Protein AF-A0A939AWN8-F1 (afdb_monomer_lite)

Secondary structure (DSSP, 8-state):
--PPP-----PPP---TT-----EEEEEEEESS---HHHHHHT----SSPEEES--S---S-TT-S--TT-SS---GGGGG-SEEEEE-----------

Sequence (99 aa):
MMDSPLSASARPLKVRPDRVCLNGEWYFMPDFDGRSPAELLASARWEAQPVRVPSSWRWMIKPHEPFQPYDLFGYPAAWNDAQSGLLRRTFTVEPQGDA

Structure (mmCIF, N/CA/C/O backbone):
data_AF-A0A939AWN8-F1
#
_entry.id   AF-A0A939AWN8-F1
#
loop_
_atom_site.group_PDB
_atom_site.id
_atom_site.type_symbol
_atom_site.label_atom_id
_atom_site.label_alt_id
_atom_site.label_comp_id
_atom_site.label_asym_id
_atom_site.label_entity_id
_atom_site.label_seq_id
_atom_site.pdbx_PDB_ins_code
_atom_site.Cartn_x
_atom_site.Cartn_y
_atom_site.Cartn_z
_atom_site.occupancy
_atom_site.B_iso_or_equiv
_atom_site.auth_seq_id
_atom_site.auth_comp_id
_atom_site.auth_asym_id
_atom_site.auth_atom_id
_atom_site.pdbx_PDB_model_num
ATOM 1 N N . MET A 1 1 ? -4.993 -53.391 2.821 1.00 42.50 1 MET A N 1
ATOM 2 C CA . MET A 1 1 ? -5.017 -52.267 3.778 1.00 42.50 1 MET A CA 1
ATOM 3 C C . MET A 1 1 ? -4.357 -51.096 3.079 1.00 42.50 1 MET A C 1
ATOM 5 O O . MET A 1 1 ? -3.170 -51.182 2.815 1.00 42.50 1 MET A O 1
ATOM 9 N N . MET A 1 2 ? -5.133 -50.104 2.647 1.00 41.97 2 MET A N 1
ATOM 10 C CA . MET A 1 2 ? -4.610 -48.862 2.073 1.00 41.97 2 MET A CA 1
ATOM 11 C C . MET A 1 2 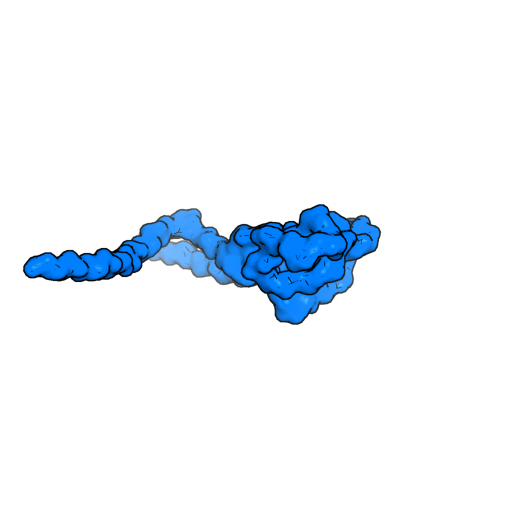? -4.955 -47.741 3.048 1.00 41.97 2 MET A C 1
ATOM 13 O O . MET A 1 2 ? -6.121 -47.592 3.414 1.00 41.97 2 MET A O 1
ATOM 17 N N . ASP A 1 3 ? -3.930 -47.028 3.505 1.00 42.53 3 ASP A N 1
ATOM 18 C CA . ASP A 1 3 ? -4.052 -45.892 4.411 1.00 42.53 3 ASP A CA 1
ATOM 19 C C . ASP A 1 3 ? -4.861 -44.763 3.761 1.00 42.53 3 ASP A C 1
ATOM 21 O O . ASP A 1 3 ? -4.623 -44.363 2.621 1.00 42.53 3 ASP A O 1
ATOM 25 N N . SER A 1 4 ? -5.847 -44.267 4.507 1.00 50.06 4 SER A N 1
ATOM 26 C CA . SER A 1 4 ? -6.651 -43.100 4.141 1.00 50.06 4 SER A CA 1
ATOM 27 C C . SER A 1 4 ? -5.833 -41.813 4.308 1.00 50.06 4 SER A C 1
ATOM 29 O O . SER A 1 4 ? -5.119 -41.682 5.305 1.00 50.06 4 SER A O 1
ATOM 31 N N . PRO A 1 5 ? -5.947 -40.826 3.400 1.00 50.91 5 PRO A N 1
ATOM 32 C CA . PRO A 1 5 ? -5.275 -39.549 3.576 1.00 50.91 5 PRO A CA 1
ATOM 33 C C . PRO A 1 5 ? -5.887 -38.784 4.754 1.00 50.91 5 PRO A C 1
ATOM 35 O O . PRO A 1 5 ? -7.106 -38.677 4.899 1.00 50.91 5 PRO A O 1
ATOM 38 N N . LEU A 1 6 ? -4.995 -38.268 5.599 1.00 46.50 6 LEU A N 1
ATOM 39 C CA . LEU A 1 6 ? -5.269 -37.445 6.770 1.00 46.50 6 LEU A CA 1
ATOM 40 C C . LEU A 1 6 ? -6.284 -36.345 6.434 1.00 46.50 6 LEU A C 1
ATOM 42 O O . LEU A 1 6 ? -5.971 -35.376 5.743 1.00 46.50 6 LEU A O 1
ATOM 46 N N . SER A 1 7 ? -7.496 -36.487 6.970 1.00 47.44 7 SER A N 1
ATOM 47 C CA . SER A 1 7 ? -8.453 -35.392 7.079 1.00 47.44 7 SER A CA 1
ATOM 48 C C . SER A 1 7 ? -7.805 -34.306 7.932 1.00 47.44 7 SER A C 1
ATOM 50 O O . SER A 1 7 ? -7.622 -34.472 9.143 1.00 47.44 7 SER A O 1
ATOM 52 N N . ALA A 1 8 ? -7.390 -33.211 7.294 1.00 50.44 8 ALA A N 1
ATOM 53 C CA . ALA A 1 8 ? -6.942 -32.019 7.987 1.00 50.44 8 ALA A CA 1
ATOM 54 C C . ALA A 1 8 ? -8.145 -31.446 8.743 1.00 50.44 8 ALA A C 1
ATOM 56 O O . ALA A 1 8 ? -8.924 -30.655 8.219 1.00 50.44 8 ALA A O 1
ATOM 57 N N . SER A 1 9 ? -8.314 -31.904 9.983 1.00 52.72 9 SER A N 1
ATOM 58 C CA . SER A 1 9 ? -9.234 -31.326 10.949 1.00 52.72 9 SER A CA 1
ATOM 59 C C . SER A 1 9 ? -8.900 -29.840 11.064 1.00 52.72 9 SER A C 1
ATOM 61 O O . SER A 1 9 ? -7.878 -29.465 11.646 1.00 52.72 9 SER A O 1
ATOM 63 N N . ALA A 1 10 ? -9.738 -28.997 10.458 1.00 56.59 10 ALA A N 1
ATOM 64 C CA . ALA A 1 10 ? -9.701 -27.559 10.645 1.00 56.59 10 ALA A CA 1
ATOM 65 C C . ALA A 1 10 ? -10.039 -27.296 12.112 1.00 56.59 10 ALA A C 1
ATOM 67 O O . ALA A 1 10 ? -11.202 -27.196 12.500 1.00 56.59 10 ALA A O 1
ATOM 68 N N . ARG A 1 11 ? -9.006 -27.274 12.960 1.00 51.09 11 ARG A N 1
ATOM 69 C CA . ARG A 1 11 ? -9.167 -26.904 14.360 1.00 51.09 11 ARG A CA 1
ATOM 70 C C . ARG A 1 11 ? -9.743 -25.489 14.374 1.00 51.09 11 ARG A C 1
ATOM 72 O O . ARG A 1 11 ? -9.131 -24.606 13.767 1.00 51.09 11 ARG A O 1
ATOM 79 N N . PRO A 1 12 ? -10.885 -25.252 15.037 1.00 54.06 12 PRO A N 1
ATOM 80 C CA . PRO A 1 12 ? -11.409 -23.906 15.164 1.00 54.06 12 PRO A CA 1
ATOM 81 C C . PRO A 1 12 ? -10.335 -23.040 15.820 1.00 54.06 12 PRO A C 1
ATOM 83 O O . PRO A 1 12 ? -9.750 -23.413 16.843 1.00 54.06 12 PRO A O 1
ATOM 86 N N . LEU A 1 13 ? -10.021 -21.912 15.182 1.00 52.16 13 LEU A N 1
ATOM 87 C CA . LEU A 1 13 ? -9.059 -20.961 15.718 1.00 52.16 13 LEU A CA 1
ATOM 88 C C . LEU A 1 13 ? -9.535 -20.544 17.111 1.00 52.16 13 LEU A C 1
ATOM 90 O O . LEU A 1 13 ? -10.684 -20.143 17.294 1.00 52.16 13 LEU A O 1
ATOM 94 N N . LYS A 1 14 ? -8.651 -20.660 18.105 1.00 52.31 14 LYS A N 1
ATOM 95 C CA . LYS A 1 14 ? -8.929 -20.221 19.472 1.00 52.31 14 LYS A CA 1
ATOM 96 C C . LYS A 1 14 ? -9.012 -18.694 19.468 1.00 52.31 14 LYS A C 1
ATOM 98 O O . LYS A 1 14 ? -7.987 -18.023 19.580 1.00 52.31 14 LYS A O 1
ATOM 103 N N . VAL A 1 15 ? -10.219 -18.159 19.290 1.00 57.75 15 VAL A N 1
ATOM 104 C CA . VAL A 1 15 ? -10.493 -16.726 19.412 1.00 57.75 15 VAL A CA 1
ATOM 105 C C . VAL A 1 15 ? -10.184 -16.342 20.850 1.00 57.75 15 VAL A C 1
ATOM 107 O O . VAL A 1 15 ? -10.766 -16.881 21.792 1.00 57.75 15 VAL A O 1
ATOM 110 N N . ARG A 1 16 ? -9.196 -15.468 21.027 1.00 63.53 16 ARG A N 1
ATOM 111 C CA . ARG A 1 16 ? -8.923 -14.882 22.330 1.00 63.53 16 ARG A CA 1
ATOM 112 C C . ARG A 1 16 ? -9.819 -13.651 22.471 1.00 63.53 16 ARG A C 1
ATOM 114 O O . ARG A 1 16 ? -9.706 -12.765 21.629 1.00 63.53 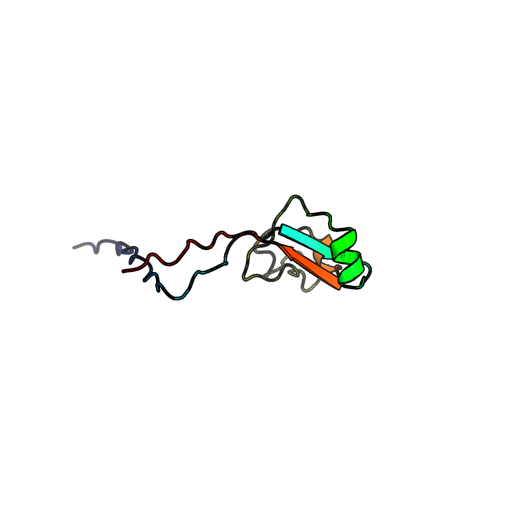16 ARG A O 1
ATOM 121 N N . PRO A 1 17 ? -10.695 -13.575 23.483 1.00 67.81 17 PRO A N 1
ATOM 122 C CA . PRO A 1 17 ? -11.619 -12.451 23.627 1.00 67.81 17 PRO A CA 1
ATOM 123 C C . PRO A 1 17 ? -10.903 -11.108 23.857 1.00 67.81 17 PRO A C 1
ATOM 125 O O . PRO A 1 17 ? -11.487 -10.066 23.592 1.00 67.81 17 PRO A O 1
ATOM 128 N N . ASP A 1 18 ? -9.633 -11.115 24.282 1.00 80.12 18 ASP A N 1
ATOM 129 C CA . ASP A 1 18 ? -8.805 -9.916 24.470 1.00 80.12 18 ASP A CA 1
ATOM 130 C C . ASP A 1 18 ? -8.052 -9.463 23.204 1.00 80.12 18 ASP A C 1
ATOM 132 O O . ASP A 1 18 ? -7.356 -8.448 23.242 1.00 80.12 18 ASP A O 1
ATOM 136 N N . ARG A 1 19 ? -8.114 -10.210 22.088 1.00 83.31 19 ARG A N 1
ATOM 137 C CA . ARG A 1 19 ? -7.314 -9.911 20.886 1.00 83.31 19 ARG A CA 1
ATOM 138 C C . ARG A 1 19 ? -8.075 -10.151 19.594 1.00 83.31 19 ARG A C 1
ATOM 140 O O . ARG A 1 19 ? -8.440 -11.277 19.265 1.00 83.31 19 ARG A O 1
ATOM 147 N N . VAL A 1 20 ? -8.163 -9.099 18.787 1.00 86.94 20 VAL A N 1
ATOM 148 C CA . VAL A 1 20 ? -8.691 -9.153 17.423 1.00 86.94 20 VAL A CA 1
ATOM 149 C C . VAL A 1 20 ? -7.536 -9.049 16.429 1.00 86.94 20 VAL A C 1
ATOM 151 O O . VAL A 1 20 ? -6.684 -8.168 16.527 1.00 86.94 20 VAL A O 1
ATOM 154 N N . CYS A 1 21 ? -7.486 -9.969 15.466 1.00 90.81 21 CYS A N 1
ATOM 155 C CA . CYS A 1 21 ? -6.500 -9.941 14.391 1.00 90.81 21 CYS A CA 1
ATOM 156 C C . CYS A 1 21 ? -6.951 -8.979 13.283 1.00 90.81 21 CYS A C 1
ATOM 158 O O . CYS A 1 21 ? -8.059 -9.107 12.768 1.00 90.81 21 CYS A O 1
ATOM 160 N N . LEU A 1 22 ? -6.072 -8.059 12.876 1.00 95.56 22 LEU A N 1
ATOM 161 C CA . LEU A 1 22 ? -6.312 -7.133 11.760 1.00 95.56 22 LEU A CA 1
ATOM 162 C C . LEU A 1 22 ? -5.571 -7.545 10.472 1.00 95.56 22 LEU A C 1
ATOM 164 O O . LEU A 1 22 ? -5.386 -6.727 9.570 1.00 95.56 22 LEU A O 1
ATOM 168 N N . ASN A 1 23 ? -5.155 -8.810 10.356 1.00 96.50 23 ASN A N 1
ATOM 169 C CA . ASN A 1 23 ? -4.568 -9.351 9.125 1.00 96.50 23 ASN A CA 1
ATOM 170 C C . ASN A 1 23 ? -5.603 -9.409 7.997 1.00 96.50 23 ASN A C 1
ATOM 172 O O . ASN A 1 23 ? -6.811 -9.474 8.240 1.00 96.50 23 ASN A O 1
ATOM 176 N N . GLY A 1 24 ? -5.134 -9.411 6.755 1.00 95.94 24 GLY A N 1
ATOM 177 C CA . GLY A 1 24 ? -5.978 -9.431 5.561 1.00 95.94 24 GLY A CA 1
ATOM 178 C C . GLY A 1 24 ? -5.625 -8.295 4.615 1.00 95.94 24 GLY A C 1
ATOM 179 O O . GLY A 1 24 ? -4.468 -7.897 4.539 1.00 95.94 24 GLY A O 1
ATOM 180 N N . GLU A 1 25 ? -6.608 -7.789 3.882 1.00 97.50 25 GLU A N 1
ATOM 181 C CA . GLU A 1 25 ? -6.408 -6.724 2.898 1.00 97.50 25 GLU A CA 1
ATOM 182 C C . GLU A 1 25 ? -6.518 -5.339 3.534 1.00 97.50 25 GLU A C 1
ATOM 184 O O . GLU A 1 25 ? -7.400 -5.076 4.355 1.00 97.50 25 GLU A O 1
ATOM 189 N N . TRP A 1 26 ? -5.587 -4.470 3.161 1.00 98.44 26 TRP A N 1
ATOM 190 C CA . TRP A 1 26 ? -5.510 -3.077 3.579 1.00 98.44 26 TRP A CA 1
ATOM 191 C C . TRP A 1 26 ? -5.421 -2.198 2.334 1.00 98.44 26 TRP A C 1
ATOM 193 O O . TRP A 1 26 ? -4.711 -2.531 1.383 1.00 98.44 26 TRP A O 1
ATOM 203 N N . TYR A 1 27 ? -6.115 -1.059 2.345 1.00 97.88 27 TYR A N 1
ATOM 204 C CA . TYR A 1 27 ? -5.912 -0.039 1.321 1.00 97.88 27 TYR A CA 1
ATOM 205 C C . TYR A 1 27 ? -4.475 0.462 1.392 1.00 97.88 27 TYR A C 1
ATOM 207 O O . TYR A 1 27 ? -3.940 0.656 2.488 1.00 97.88 27 TYR A O 1
ATOM 215 N N . PHE A 1 28 ? -3.887 0.698 0.227 1.00 97.62 28 PHE A N 1
ATOM 216 C CA . PHE A 1 28 ? -2.513 1.145 0.098 1.00 97.62 28 PHE A CA 1
ATOM 217 C C . PHE A 1 28 ? -2.438 2.389 -0.777 1.00 97.62 28 PHE A C 1
ATOM 219 O O . PHE A 1 28 ? -3.172 2.513 -1.757 1.00 97.62 28 PHE A O 1
ATOM 226 N N . MET A 1 29 ? -1.561 3.311 -0.401 1.00 96.94 29 MET A N 1
ATOM 227 C CA . MET A 1 29 ? -1.122 4.410 -1.250 1.00 96.94 29 MET A CA 1
ATOM 228 C C . MET A 1 29 ? 0.409 4.434 -1.234 1.00 96.94 29 MET A C 1
ATOM 230 O O . MET A 1 29 ? 0.973 4.765 -0.185 1.00 96.94 29 MET A O 1
ATOM 234 N N . PRO A 1 30 ? 1.086 4.095 -2.342 1.00 96.81 30 PRO A N 1
ATOM 235 C CA . PRO A 1 30 ? 2.527 4.266 -2.448 1.00 96.81 30 PRO A CA 1
ATOM 236 C C . PRO A 1 30 ? 2.882 5.754 -2.479 1.00 96.81 30 PRO A C 1
ATOM 238 O O . PRO A 1 30 ? 2.169 6.579 -3.054 1.00 96.81 30 PRO A O 1
ATOM 241 N N . ASP A 1 31 ? 4.011 6.097 -1.874 1.00 96.31 31 ASP A N 1
ATOM 242 C CA . ASP A 1 31 ? 4.581 7.431 -1.951 1.00 96.31 31 ASP A CA 1
ATOM 243 C C . ASP A 1 31 ? 5.946 7.385 -2.626 1.00 96.31 31 ASP A C 1
ATOM 245 O O . ASP A 1 31 ? 6.919 6.883 -2.064 1.00 96.31 31 ASP A O 1
ATOM 249 N N . PHE A 1 32 ? 6.001 7.912 -3.843 1.00 95.62 32 PHE A N 1
ATOM 250 C CA . PHE A 1 32 ? 7.214 7.954 -4.654 1.00 95.62 32 PHE A CA 1
ATOM 251 C C . PHE A 1 32 ? 8.097 9.160 -4.326 1.00 95.62 32 PHE A C 1
ATOM 253 O O . PHE A 1 32 ? 9.312 9.081 -4.483 1.00 95.62 32 PHE A O 1
ATOM 260 N N . ASP A 1 33 ? 7.499 10.237 -3.815 1.00 94.81 33 ASP A N 1
ATOM 261 C CA . ASP A 1 33 ? 8.160 11.535 -3.658 1.00 94.81 33 ASP A CA 1
ATOM 262 C C . ASP A 1 33 ? 8.796 11.730 -2.271 1.00 94.81 33 ASP A C 1
ATOM 264 O O . ASP A 1 33 ? 9.509 12.707 -2.050 1.00 94.81 33 ASP A O 1
ATOM 268 N N . GLY A 1 34 ? 8.549 10.820 -1.321 1.00 92.81 34 GLY A N 1
ATOM 269 C CA . GLY A 1 34 ? 9.065 10.933 0.048 1.00 92.81 34 GLY A CA 1
ATOM 270 C C . GLY A 1 34 ? 8.406 12.065 0.842 1.00 92.81 34 GLY A C 1
ATOM 271 O O . GLY A 1 34 ? 9.075 12.769 1.600 1.00 92.81 34 GLY A O 1
ATOM 272 N N . ARG A 1 35 ? 7.099 12.261 0.648 1.00 93.69 35 ARG A N 1
ATOM 273 C CA . ARG A 1 35 ? 6.302 13.307 1.300 1.00 93.69 35 ARG A CA 1
ATOM 274 C C . ARG A 1 35 ? 6.204 13.089 2.806 1.00 93.69 35 ARG A C 1
ATOM 276 O O . ARG A 1 35 ? 6.301 11.975 3.323 1.00 93.69 35 ARG A O 1
ATOM 283 N N . SER A 1 36 ? 5.933 14.174 3.526 1.00 93.44 36 SER A N 1
ATOM 284 C CA . SER A 1 36 ? 5.665 14.093 4.959 1.00 93.44 36 SER A CA 1
ATOM 285 C C . SER A 1 36 ? 4.334 13.370 5.244 1.00 93.44 36 SER A C 1
ATOM 287 O O . SER A 1 36 ? 3.409 13.405 4.425 1.00 93.44 36 SER A O 1
ATOM 289 N N . PRO A 1 37 ? 4.159 12.766 6.437 1.00 90.56 37 PRO A N 1
ATOM 290 C CA . PRO A 1 37 ? 2.901 12.109 6.797 1.00 90.56 37 PRO A CA 1
ATOM 291 C C . PRO A 1 37 ? 1.665 13.018 6.704 1.00 90.56 37 PRO A C 1
ATOM 293 O O . PRO A 1 37 ? 0.593 12.560 6.312 1.00 90.56 37 PRO A O 1
ATOM 296 N N . ALA A 1 38 ? 1.802 14.307 7.033 1.00 93.69 38 ALA A N 1
ATOM 297 C CA . ALA A 1 38 ? 0.698 15.264 6.963 1.00 93.69 38 ALA A CA 1
ATOM 298 C C . ALA A 1 38 ? 0.228 15.495 5.516 1.00 93.69 38 ALA A C 1
ATOM 300 O O . ALA A 1 38 ? -0.974 15.482 5.245 1.00 93.69 38 ALA A O 1
ATOM 301 N N . GLU A 1 39 ? 1.166 15.643 4.578 1.00 93.88 39 GLU A N 1
ATOM 302 C CA . GLU A 1 39 ? 0.867 15.802 3.150 1.00 93.88 39 GLU A CA 1
ATOM 303 C C . GLU A 1 39 ? 0.234 14.539 2.563 1.00 93.88 39 GLU A C 1
ATOM 305 O O . GLU A 1 39 ? -0.735 14.625 1.802 1.00 93.88 39 GLU A O 1
ATOM 310 N N . LEU A 1 40 ? 0.735 13.360 2.949 1.00 92.38 40 LEU A N 1
ATOM 311 C CA . LEU A 1 40 ? 0.184 12.076 2.514 1.00 92.38 40 LEU A CA 1
ATOM 312 C C . LEU A 1 40 ? -1.263 11.891 2.967 1.00 92.38 40 LEU A C 1
ATOM 314 O O . LEU A 1 40 ? -2.102 11.463 2.177 1.00 92.38 40 LEU A O 1
ATOM 318 N N . LEU A 1 41 ? -1.578 12.244 4.214 1.00 92.56 41 LEU A N 1
ATOM 319 C CA . LEU A 1 41 ? -2.942 12.155 4.734 1.00 92.56 41 LEU A CA 1
ATOM 320 C C . LEU A 1 41 ? -3.884 13.147 4.042 1.00 92.56 41 LEU A C 1
ATOM 322 O O . LEU A 1 41 ? -4.996 12.772 3.672 1.00 92.56 41 LEU A O 1
ATOM 326 N N . ALA A 1 42 ? -3.441 14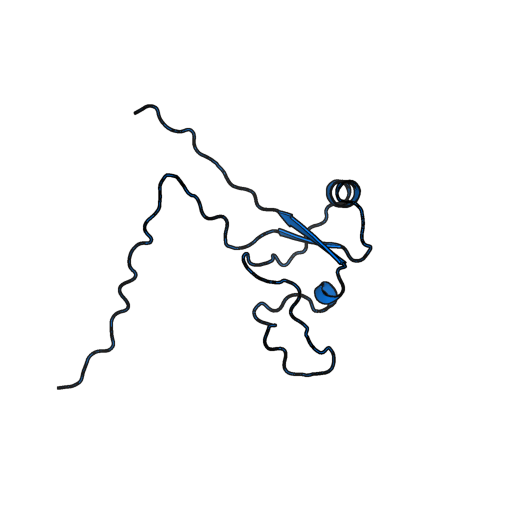.389 3.825 1.00 93.81 42 ALA A N 1
ATOM 327 C CA . ALA A 1 42 ? -4.248 15.421 3.173 1.00 93.81 42 ALA A CA 1
ATOM 328 C C . ALA A 1 42 ? -4.550 15.101 1.697 1.00 93.81 42 ALA A C 1
ATOM 330 O O . ALA A 1 42 ? -5.621 15.434 1.187 1.00 93.81 42 ALA A O 1
ATOM 331 N N . SER A 1 43 ? -3.618 14.437 1.011 1.00 91.69 43 SER A N 1
ATOM 332 C CA . SER A 1 43 ? -3.713 14.107 -0.415 1.00 91.69 43 SER A CA 1
ATOM 333 C C . SER A 1 43 ? -4.022 12.634 -0.693 1.00 91.69 43 SER A C 1
ATOM 335 O O . SER A 1 43 ? -3.886 12.195 -1.833 1.00 91.69 43 SER A O 1
ATOM 337 N N . ALA A 1 44 ? -4.476 11.875 0.311 1.00 92.81 44 ALA A N 1
ATOM 338 C CA . ALA A 1 44 ? -4.605 10.425 0.213 1.00 92.81 44 ALA A CA 1
ATOM 339 C C . ALA A 1 44 ? -5.445 9.976 -1.001 1.00 92.81 44 ALA A C 1
ATOM 341 O O . ALA A 1 44 ? -6.596 10.394 -1.191 1.00 92.81 44 ALA A O 1
ATOM 342 N N . ARG A 1 45 ? -4.864 9.101 -1.825 1.00 94.19 45 ARG A N 1
ATOM 343 C CA . ARG A 1 45 ? -5.492 8.425 -2.964 1.00 94.19 45 ARG A CA 1
ATOM 344 C C . ARG A 1 45 ? -5.135 6.949 -2.894 1.00 94.19 45 ARG A C 1
ATOM 346 O O . ARG A 1 45 ? -3.966 6.596 -2.887 1.00 94.19 45 ARG A O 1
ATOM 353 N N . TRP A 1 46 ? -6.147 6.101 -2.794 1.00 96.25 46 TRP A N 1
ATOM 354 C CA . TRP A 1 46 ? -5.949 4.668 -2.608 1.00 96.25 46 TRP A CA 1
ATOM 355 C C . TRP A 1 46 ? -5.844 3.974 -3.955 1.00 96.25 46 TRP A C 1
ATOM 357 O O . TRP A 1 46 ? -6.631 4.256 -4.859 1.00 96.25 46 TRP A O 1
ATOM 367 N N . GLU A 1 47 ? -4.897 3.053 -4.054 1.00 97.44 47 GLU A N 1
ATOM 368 C CA . GLU A 1 47 ? -4.770 2.162 -5.197 1.00 97.44 47 GLU A CA 1
ATOM 369 C C . GLU A 1 47 ? -5.985 1.240 -5.315 1.00 97.44 47 GLU A C 1
ATOM 371 O O . GLU A 1 47 ? -6.634 0.894 -4.321 1.00 97.44 47 GLU A O 1
ATOM 376 N N . ALA A 1 48 ? -6.283 0.817 -6.545 1.00 96.38 48 ALA A N 1
ATOM 377 C CA . ALA A 1 48 ? -7.358 -0.140 -6.798 1.00 96.38 48 ALA A CA 1
ATOM 378 C C . ALA A 1 48 ? -7.042 -1.520 -6.194 1.00 96.38 48 ALA A C 1
ATOM 380 O O . ALA A 1 48 ? -7.937 -2.209 -5.706 1.00 96.38 48 ALA A O 1
ATOM 381 N N . GLN A 1 49 ? -5.764 -1.908 -6.209 1.00 96.69 49 GLN A N 1
ATOM 382 C CA . GLN A 1 49 ? -5.278 -3.141 -5.603 1.00 96.69 49 GLN A CA 1
ATOM 383 C C . GLN A 1 49 ? -4.886 -2.890 -4.134 1.00 96.69 49 GLN A C 1
ATOM 385 O O . GLN A 1 49 ? -4.078 -1.999 -3.867 1.00 96.69 49 GLN A O 1
ATOM 390 N N . PRO A 1 50 ? -5.417 -3.655 -3.164 1.00 97.19 50 PRO A N 1
ATOM 391 C CA . PRO A 1 50 ? -4.977 -3.579 -1.774 1.00 97.19 50 PRO A CA 1
ATOM 392 C C . PRO A 1 50 ? -3.665 -4.346 -1.557 1.00 97.19 50 PRO A C 1
ATOM 394 O O . PRO A 1 50 ? -3.275 -5.193 -2.363 1.00 97.19 50 PRO A O 1
ATOM 397 N N . VAL A 1 51 ? -3.026 -4.121 -0.409 1.00 97.25 51 VAL A N 1
ATOM 398 C CA . VAL A 1 51 ? -1.924 -4.970 0.071 1.00 97.25 51 VAL A CA 1
ATOM 399 C C . VAL A 1 51 ? -2.408 -5.966 1.118 1.00 97.25 51 VAL A C 1
ATOM 401 O O . VAL A 1 51 ? -3.327 -5.698 1.894 1.00 97.25 51 VAL A O 1
ATOM 404 N N . ARG A 1 52 ? -1.762 -7.129 1.172 1.00 97.00 52 ARG A N 1
ATOM 405 C CA . ARG A 1 52 ? -1.937 -8.137 2.220 1.00 97.00 52 ARG A CA 1
ATOM 406 C C . ARG A 1 52 ? -1.104 -7.775 3.444 1.00 97.00 52 ARG A C 1
ATOM 408 O O . ARG A 1 52 ? 0.073 -7.451 3.332 1.00 97.00 52 ARG A O 1
ATOM 415 N N . VAL A 1 53 ? -1.681 -7.911 4.629 1.00 96.50 53 VAL A N 1
ATOM 416 C CA . VAL A 1 53 ? -0.978 -7.759 5.904 1.00 96.50 53 VAL A CA 1
ATOM 417 C C . VAL A 1 53 ? -1.068 -9.072 6.692 1.00 96.50 53 VAL A C 1
ATOM 419 O O . VAL A 1 53 ? -2.185 -9.559 6.907 1.00 96.50 53 VAL A O 1
ATOM 422 N N . PRO A 1 54 ? 0.067 -9.640 7.146 1.00 95.12 54 PRO A N 1
ATOM 423 C CA . PRO A 1 54 ? 1.435 -9.179 6.900 1.00 95.12 54 PRO A CA 1
ATOM 424 C C . PRO A 1 54 ? 1.929 -9.575 5.499 1.00 95.12 54 PRO A C 1
ATOM 426 O O . PRO A 1 54 ? 1.773 -10.718 5.078 1.00 95.12 54 PRO A O 1
ATOM 429 N N . SER A 1 55 ? 2.559 -8.643 4.790 1.00 92.56 55 SER A N 1
ATOM 430 C CA . SER A 1 55 ? 3.416 -8.921 3.632 1.00 92.56 55 SER A CA 1
ATOM 431 C C . SER A 1 55 ? 4.289 -7.700 3.334 1.00 92.56 55 SER A C 1
ATOM 433 O O . SER A 1 55 ? 4.024 -6.611 3.846 1.00 92.56 55 SER A O 1
ATOM 435 N N . SER A 1 56 ? 5.324 -7.881 2.514 1.00 92.56 56 SER A N 1
ATOM 436 C CA . SER A 1 56 ? 6.023 -6.759 1.885 1.00 92.56 56 SER A CA 1
ATOM 437 C C . SER A 1 56 ? 5.327 -6.404 0.574 1.00 92.56 56 SER A C 1
ATOM 439 O O . SER A 1 56 ? 5.050 -7.298 -0.225 1.00 92.56 56 SER A O 1
ATOM 441 N N . TRP A 1 57 ? 5.084 -5.114 0.325 1.00 94.38 57 TRP A N 1
ATOM 442 C CA . TRP A 1 57 ? 4.696 -4.650 -1.013 1.00 94.38 57 TRP A CA 1
ATOM 443 C C . TRP A 1 57 ? 5.898 -4.582 -1.964 1.00 94.38 57 TRP A C 1
ATOM 445 O O . TRP A 1 57 ? 5.722 -4.703 -3.173 1.00 94.38 57 TRP A O 1
ATOM 455 N N . ARG A 1 58 ? 7.116 -4.409 -1.425 1.00 93.75 58 ARG A N 1
ATOM 456 C CA . ARG A 1 58 ? 8.365 -4.476 -2.189 1.00 93.75 58 ARG A CA 1
ATOM 457 C C . ARG A 1 58 ? 8.768 -5.932 -2.341 1.00 93.75 58 ARG A C 1
ATOM 459 O O . ARG A 1 58 ? 9.125 -6.583 -1.356 1.00 93.75 58 ARG A O 1
ATOM 466 N N . TRP A 1 59 ? 8.691 -6.430 -3.560 1.00 92.69 59 TRP A N 1
ATOM 467 C CA . TRP A 1 59 ? 8.929 -7.830 -3.886 1.00 92.69 59 TRP A CA 1
ATOM 468 C C . TRP A 1 59 ? 10.101 -8.023 -4.852 1.00 92.69 59 TRP A C 1
ATOM 470 O O . TRP A 1 59 ? 10.673 -9.110 -4.918 1.00 92.69 59 TRP A O 1
ATOM 480 N N . MET A 1 60 ? 10.483 -6.982 -5.592 1.00 92.44 60 MET A N 1
ATOM 481 C CA . MET A 1 60 ? 11.527 -7.068 -6.604 1.00 92.44 60 MET A CA 1
ATOM 482 C C . MET A 1 60 ? 12.911 -7.010 -5.956 1.00 92.44 60 MET A C 1
ATOM 484 O O . MET A 1 60 ? 13.236 -6.062 -5.244 1.00 92.44 60 MET A O 1
ATOM 488 N N . ILE A 1 61 ? 13.737 -8.025 -6.220 1.00 89.00 61 ILE A N 1
ATOM 489 C CA . ILE A 1 61 ? 15.117 -8.097 -5.707 1.00 89.00 61 ILE A CA 1
ATOM 490 C C . ILE A 1 61 ? 16.113 -7.658 -6.783 1.00 89.00 61 ILE A C 1
ATOM 492 O O . ILE A 1 61 ? 17.051 -6.914 -6.510 1.00 89.00 61 ILE A O 1
ATOM 496 N N . LYS A 1 62 ? 15.930 -8.161 -8.010 1.00 87.88 62 LYS A N 1
ATOM 497 C CA . LYS A 1 62 ? 16.829 -7.936 -9.150 1.00 87.88 62 LYS A CA 1
ATOM 498 C C . LYS A 1 62 ? 16.009 -7.594 -10.393 1.00 87.88 62 LYS A C 1
ATOM 500 O O . LYS A 1 62 ? 15.527 -8.522 -11.027 1.00 87.88 62 LYS A O 1
ATOM 505 N N . PRO A 1 63 ? 15.864 -6.320 -10.783 1.00 83.19 63 PRO A N 1
ATOM 506 C CA . PRO A 1 63 ? 14.910 -5.895 -11.818 1.00 83.19 63 PRO A CA 1
ATOM 507 C C . PRO A 1 63 ? 15.009 -6.588 -13.186 1.00 83.19 63 PRO A C 1
ATOM 509 O O . PRO A 1 63 ? 14.046 -6.583 -13.945 1.00 83.19 63 PRO A O 1
ATOM 512 N N . HIS A 1 64 ? 16.156 -7.187 -13.509 1.00 86.06 64 HIS A N 1
ATOM 513 C CA . HIS A 1 64 ? 16.412 -7.823 -14.805 1.00 86.06 64 HIS A CA 1
ATOM 514 C C . HIS A 1 64 ? 16.324 -9.353 -14.784 1.00 86.06 64 HIS A C 1
ATOM 516 O O . HIS A 1 64 ? 16.502 -9.985 -15.822 1.00 86.06 64 HIS A O 1
ATOM 522 N N . GLU A 1 65 ? 16.058 -9.956 -13.624 1.00 86.94 65 GLU A N 1
ATOM 523 C CA . GLU A 1 65 ? 15.863 -11.400 -13.525 1.00 86.94 65 GLU A CA 1
ATOM 524 C C . GLU A 1 65 ? 14.387 -11.745 -13.759 1.00 86.94 65 GLU A C 1
ATOM 526 O O . GLU A 1 65 ? 13.513 -11.150 -13.117 1.00 86.94 65 GLU A O 1
ATOM 531 N N . PRO A 1 66 ? 14.080 -12.725 -14.627 1.00 85.00 66 PRO A N 1
ATOM 532 C CA . PRO A 1 66 ? 12.701 -13.127 -14.888 1.00 85.00 66 PRO A CA 1
ATOM 533 C C . PRO A 1 66 ? 12.052 -13.795 -13.670 1.00 85.00 66 PRO A C 1
ATOM 535 O O . PRO A 1 66 ? 10.833 -13.779 -13.531 1.00 85.00 66 PRO A O 1
ATOM 538 N N . PHE A 1 67 ? 12.855 -14.388 -12.782 1.00 90.62 67 PHE A N 1
ATOM 539 C CA . PHE A 1 67 ? 12.369 -15.046 -11.577 1.00 90.62 67 PHE A CA 1
ATOM 540 C C . PHE A 1 67 ? 12.507 -14.143 -10.347 1.00 90.62 67 PHE A C 1
ATOM 542 O O . PHE A 1 67 ? 13.607 -13.713 -9.995 1.00 90.62 67 PHE A O 1
ATOM 549 N N . GLN A 1 68 ? 11.382 -13.894 -9.673 1.00 91.38 68 GLN A N 1
ATOM 550 C CA . GLN A 1 68 ? 11.272 -12.991 -8.527 1.00 91.38 68 GLN A CA 1
ATOM 551 C C . GLN A 1 68 ? 10.599 -13.747 -7.378 1.00 91.38 68 GLN A C 1
ATOM 553 O O . GLN A 1 68 ? 9.375 -13.842 -7.335 1.00 91.38 68 GLN A O 1
ATOM 558 N N . PRO A 1 69 ? 11.368 -14.329 -6.441 1.00 89.06 69 PRO A N 1
ATOM 559 C CA . PRO A 1 69 ? 10.830 -15.283 -5.468 1.00 89.06 69 PRO A CA 1
ATOM 560 C C . PRO A 1 69 ? 9.838 -14.666 -4.471 1.00 89.06 69 PRO A C 1
ATOM 562 O O . PRO A 1 69 ? 9.114 -15.402 -3.806 1.00 89.06 69 PRO A O 1
ATOM 565 N N . TYR A 1 70 ? 9.803 -13.334 -4.357 1.00 89.75 70 TYR A N 1
ATOM 566 C CA . TYR A 1 70 ? 8.867 -12.619 -3.491 1.00 89.75 70 TYR A CA 1
ATOM 567 C C . TYR A 1 70 ? 7.683 -11.999 -4.241 1.00 89.75 70 TYR A C 1
ATOM 569 O O . TYR A 1 70 ? 6.847 -11.371 -3.588 1.00 89.75 70 TYR A O 1
ATOM 577 N N . ASP A 1 71 ? 7.562 -12.190 -5.563 1.00 90.06 71 ASP A N 1
ATOM 578 C CA . ASP A 1 71 ? 6.354 -11.818 -6.314 1.00 90.06 71 ASP A CA 1
ATOM 579 C C . ASP A 1 71 ? 5.212 -12.806 -6.021 1.00 90.06 71 ASP A C 1
ATOM 581 O O . ASP A 1 71 ? 4.830 -13.652 -6.827 1.00 90.06 71 ASP A O 1
ATOM 585 N N . LEU A 1 72 ? 4.720 -12.758 -4.785 1.00 91.31 72 LEU A N 1
ATOM 586 C CA . LEU A 1 72 ? 3.724 -13.691 -4.255 1.00 91.31 72 LEU A CA 1
ATOM 587 C C . LEU A 1 72 ? 2.291 -13.200 -4.471 1.00 91.31 72 LEU A C 1
ATOM 589 O O . LEU A 1 72 ? 1.345 -13.981 -4.375 1.00 91.31 72 LEU A O 1
ATOM 593 N N . PHE A 1 73 ? 2.126 -11.897 -4.701 1.00 92.50 73 PHE A N 1
ATOM 594 C CA . PHE A 1 73 ? 0.827 -11.225 -4.688 1.00 92.50 73 PHE A CA 1
ATOM 595 C C . PHE A 1 73 ? 0.559 -10.400 -5.951 1.00 92.50 73 PHE A C 1
ATOM 597 O O . PHE A 1 73 ? -0.509 -9.795 -6.038 1.00 92.50 73 PHE A O 1
ATOM 604 N N . GLY A 1 74 ? 1.495 -10.363 -6.911 1.00 92.00 74 GLY A N 1
ATOM 605 C CA . GLY A 1 74 ? 1.320 -9.645 -8.172 1.00 92.00 74 GLY A CA 1
ATOM 606 C C . GLY A 1 74 ? 1.080 -8.152 -7.969 1.00 92.00 74 GLY A C 1
ATOM 607 O O . GLY A 1 74 ? 0.197 -7.577 -8.604 1.00 92.00 74 GLY A O 1
ATOM 608 N N . TYR A 1 75 ? 1.784 -7.525 -7.022 1.00 95.81 75 TYR A N 1
ATOM 609 C CA . TYR A 1 75 ? 1.677 -6.078 -6.827 1.00 95.81 75 TYR A CA 1
ATOM 610 C C . TYR A 1 75 ? 2.307 -5.334 -8.011 1.00 95.81 75 TYR A C 1
ATOM 612 O O . TYR A 1 75 ? 3.318 -5.806 -8.542 1.00 95.81 75 TYR A O 1
ATOM 620 N N . PRO A 1 76 ? 1.786 -4.154 -8.398 1.00 95.69 76 PRO A N 1
ATOM 621 C CA . PRO A 1 76 ? 2.358 -3.363 -9.480 1.00 95.69 76 PRO A CA 1
ATOM 622 C C . PRO A 1 76 ? 3.867 -3.165 -9.317 1.00 95.69 76 PRO A C 1
ATOM 624 O O . PRO A 1 76 ? 4.335 -2.733 -8.264 1.00 95.69 76 PRO A O 1
ATOM 627 N N . ALA A 1 77 ? 4.633 -3.449 -10.375 1.00 94.12 77 ALA A N 1
ATOM 628 C CA . ALA A 1 77 ? 6.095 -3.375 -10.335 1.00 94.12 77 ALA A CA 1
ATOM 629 C C . ALA A 1 77 ? 6.603 -1.990 -9.898 1.00 94.12 77 ALA A C 1
ATOM 631 O O . ALA A 1 77 ? 7.567 -1.913 -9.139 1.00 94.12 77 ALA A O 1
ATOM 632 N N . ALA A 1 78 ? 5.903 -0.921 -10.296 1.00 95.56 78 ALA A N 1
ATOM 633 C CA . ALA A 1 78 ? 6.223 0.454 -9.918 1.00 95.56 78 ALA A CA 1
ATOM 634 C C . ALA A 1 78 ? 6.278 0.662 -8.396 1.00 95.56 78 ALA A C 1
ATOM 636 O O . ALA A 1 78 ? 7.077 1.456 -7.922 1.00 95.56 78 ALA A O 1
ATOM 637 N N . TRP A 1 79 ? 5.499 -0.075 -7.593 1.00 96.50 79 TRP A N 1
ATOM 638 C CA . TRP A 1 79 ? 5.502 0.084 -6.131 1.00 96.50 79 TRP A CA 1
ATOM 639 C C . TRP A 1 79 ? 6.840 -0.270 -5.470 1.00 96.50 79 TRP A C 1
ATOM 641 O O . TRP A 1 79 ? 7.067 0.113 -4.320 1.00 96.50 79 TRP A O 1
ATOM 651 N N . ASN A 1 80 ? 7.734 -0.977 -6.167 1.00 95.75 80 ASN A N 1
ATOM 652 C CA . ASN A 1 80 ? 9.087 -1.233 -5.675 1.00 95.75 80 ASN A CA 1
ATOM 653 C C . ASN A 1 80 ? 9.913 0.060 -5.552 1.00 95.75 80 ASN A C 1
ATOM 655 O O . ASN A 1 80 ? 10.772 0.134 -4.674 1.00 95.75 80 ASN A O 1
ATOM 659 N N . ASP A 1 81 ? 9.590 1.086 -6.346 1.00 96.12 81 ASP A N 1
ATOM 66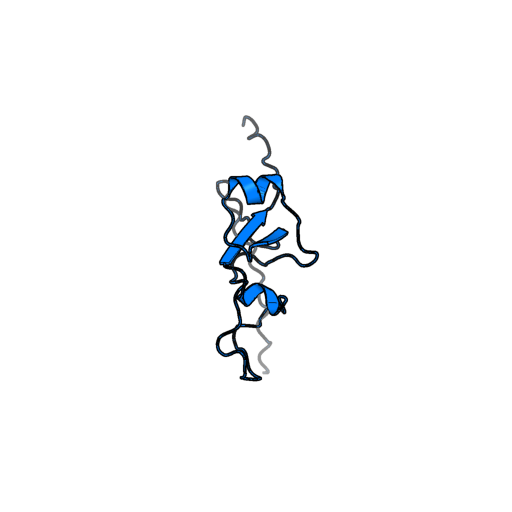0 C CA . ASP A 1 81 ? 10.269 2.387 -6.343 1.00 96.12 81 ASP A CA 1
ATOM 661 C C . ASP A 1 81 ? 9.691 3.364 -5.303 1.00 96.12 81 ASP A C 1
ATOM 663 O O . ASP A 1 81 ? 10.287 4.404 -5.011 1.00 96.12 81 ASP A O 1
ATOM 667 N N . ALA A 1 82 ? 8.534 3.038 -4.711 1.00 96.38 82 ALA A N 1
ATOM 668 C CA . ALA A 1 82 ? 7.897 3.868 -3.693 1.00 96.38 82 ALA A CA 1
ATOM 669 C C . ALA A 1 82 ? 8.789 3.966 -2.452 1.00 96.38 82 ALA A C 1
ATOM 671 O O . ALA A 1 82 ? 9.155 2.939 -1.876 1.00 96.38 82 ALA A O 1
ATOM 672 N N . GLN A 1 83 ? 9.102 5.183 -2.005 1.00 94.94 83 GLN A N 1
ATOM 673 C CA . GLN A 1 83 ? 9.938 5.474 -0.836 1.00 94.94 83 GLN A CA 1
ATOM 674 C C . GLN A 1 83 ? 9.250 5.076 0.469 1.00 94.94 83 GLN A C 1
ATOM 676 O O . GLN A 1 83 ? 9.880 4.505 1.362 1.00 94.94 83 GLN A O 1
ATOM 681 N N . SER A 1 84 ? 7.948 5.334 0.554 1.00 94.25 84 SER A N 1
ATOM 682 C CA . SER A 1 84 ? 7.105 4.969 1.687 1.00 94.25 84 SER A CA 1
ATOM 683 C C . SER A 1 84 ? 5.713 4.541 1.209 1.00 94.25 84 SER A C 1
ATOM 685 O O . SER A 1 84 ? 5.461 4.429 0.007 1.00 94.25 84 SER A O 1
ATOM 687 N N . GLY A 1 85 ? 4.805 4.251 2.139 1.00 94.06 85 GLY A N 1
ATOM 688 C CA . GLY A 1 85 ? 3.426 3.960 1.782 1.00 94.06 85 GLY A CA 1
ATOM 689 C C . GLY A 1 85 ? 2.474 4.090 2.960 1.00 94.06 85 GLY A C 1
ATOM 690 O O . GLY A 1 85 ? 2.821 3.787 4.103 1.00 94.06 85 GLY A O 1
ATOM 691 N N . LEU A 1 86 ? 1.262 4.553 2.668 1.00 95.88 86 LEU A N 1
ATOM 692 C CA . LEU A 1 86 ? 0.192 4.705 3.643 1.00 95.88 86 LEU A CA 1
ATOM 693 C C . LEU A 1 86 ? -0.720 3.478 3.601 1.00 95.88 86 LEU A C 1
ATOM 695 O O . LEU A 1 86 ? -1.204 3.091 2.538 1.00 95.88 86 LEU A O 1
ATOM 699 N N . LEU A 1 87 ? -0.979 2.893 4.769 1.00 96.75 87 LEU A N 1
ATOM 700 C CA . LEU A 1 87 ? -1.883 1.759 4.944 1.00 96.75 87 LEU A CA 1
ATOM 701 C C . LEU A 1 87 ? -3.155 2.204 5.655 1.00 96.75 87 LEU A C 1
ATOM 703 O O . LEU A 1 87 ? -3.090 2.915 6.658 1.00 96.75 87 LEU A O 1
ATOM 707 N N . ARG A 1 88 ? -4.315 1.742 5.183 1.00 96.31 88 ARG A N 1
ATOM 708 C CA . ARG A 1 88 ? -5.594 1.998 5.853 1.00 96.31 88 ARG A CA 1
ATOM 709 C C . ARG A 1 88 ? -6.476 0.762 5.900 1.00 96.31 88 ARG A C 1
ATOM 711 O O . ARG A 1 88 ? -6.728 0.112 4.888 1.00 96.31 88 ARG A O 1
ATOM 718 N N . ARG A 1 89 ? -7.049 0.531 7.077 1.00 96.25 89 ARG A N 1
ATOM 719 C CA . ARG A 1 89 ? -8.154 -0.394 7.306 1.00 96.25 89 ARG A CA 1
ATOM 720 C C . ARG A 1 89 ? -9.107 0.199 8.336 1.00 96.25 89 ARG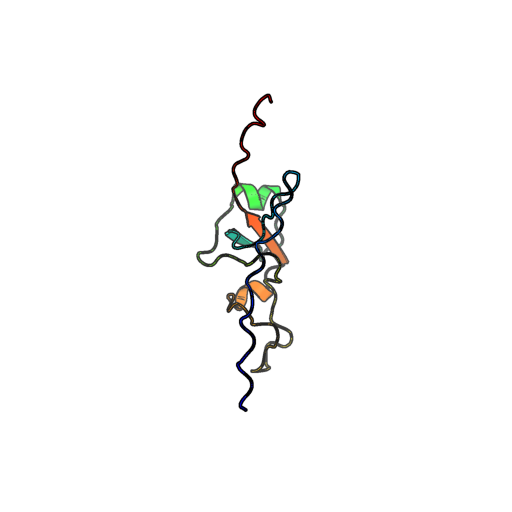 A C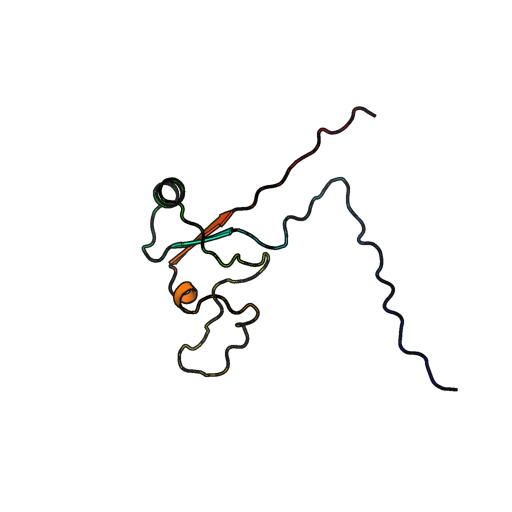 1
ATOM 722 O O . ARG A 1 89 ? -8.672 0.876 9.262 1.00 96.25 89 ARG A O 1
ATOM 729 N N . THR A 1 90 ? -10.391 -0.086 8.175 1.00 95.25 90 THR A N 1
ATOM 730 C CA . THR A 1 90 ? -11.426 0.243 9.157 1.00 95.25 90 THR A CA 1
ATOM 731 C C . THR A 1 90 ? -11.889 -1.042 9.831 1.00 95.25 90 THR A C 1
ATOM 733 O O . THR A 1 90 ? -11.995 -2.086 9.186 1.00 95.25 90 THR A O 1
ATOM 736 N N . PHE A 1 91 ? -12.139 -0.972 11.132 1.00 93.56 91 PHE A N 1
ATOM 737 C CA . PHE A 1 91 ? -12.723 -2.050 11.918 1.00 93.56 91 PHE A CA 1
ATOM 738 C C . PHE A 1 91 ? -13.675 -1.449 12.953 1.00 93.56 91 PHE A C 1
ATOM 740 O O . PHE A 1 91 ? -13.533 -0.281 13.319 1.00 93.56 91 PHE A O 1
ATOM 747 N N . THR A 1 92 ? -14.632 -2.250 13.408 1.00 91.06 92 THR A N 1
ATOM 748 C CA . THR A 1 92 ? -15.585 -1.874 14.456 1.00 91.06 92 THR A CA 1
ATOM 749 C C . THR A 1 92 ? -15.203 -2.581 15.748 1.00 91.06 92 THR A C 1
ATOM 751 O O . THR A 1 92 ? -14.769 -3.734 15.722 1.00 91.06 92 THR A O 1
ATOM 754 N N . VAL A 1 93 ? -15.351 -1.884 16.871 1.00 87.06 93 VAL A N 1
ATOM 755 C CA . VAL A 1 93 ? -15.224 -2.456 18.212 1.00 87.06 93 VAL A CA 1
ATOM 756 C C . VAL A 1 93 ? -16.602 -2.398 18.845 1.00 87.06 93 VAL A C 1
ATOM 758 O O . VAL A 1 93 ? -17.181 -1.318 18.944 1.00 87.06 93 VAL A O 1
ATOM 761 N N . GLU A 1 94 ? -17.124 -3.551 19.245 1.00 83.44 94 GLU A N 1
ATOM 762 C CA . GLU A 1 94 ? -18.392 -3.610 19.966 1.00 83.44 94 GLU A CA 1
ATOM 763 C C . GLU A 1 94 ? -18.188 -3.177 21.427 1.00 83.44 94 GLU A C 1
ATOM 765 O O . GLU A 1 94 ? -17.143 -3.491 22.014 1.00 83.44 94 GLU A O 1
ATOM 770 N N . PRO A 1 95 ? -19.159 -2.476 22.040 1.00 80.06 95 PRO A N 1
ATOM 771 C CA . PRO A 1 95 ? -19.134 -2.199 23.469 1.00 80.06 95 PRO A CA 1
ATOM 772 C C . PRO A 1 95 ? -19.043 -3.507 24.259 1.00 80.06 95 PRO A C 1
ATOM 774 O O . PRO A 1 95 ? -19.742 -4.476 23.960 1.00 80.06 95 PRO A O 1
ATOM 777 N N . GLN A 1 96 ? -18.196 -3.542 25.285 1.00 73.12 96 GLN A N 1
ATOM 778 C CA . GLN A 1 96 ? -18.185 -4.656 26.224 1.00 73.12 96 GLN A CA 1
ATOM 779 C C . GLN A 1 96 ? -19.517 -4.635 26.984 1.00 73.12 96 GLN A C 1
ATOM 781 O O . GLN A 1 96 ? -19.790 -3.678 27.701 1.00 73.12 96 GLN A O 1
ATOM 786 N N . GLY A 1 97 ? -20.367 -5.643 26.778 1.00 64.62 97 GLY A N 1
ATOM 787 C CA . GLY A 1 97 ? -21.610 -5.768 27.537 1.00 64.62 97 GLY A CA 1
ATOM 788 C C . GLY A 1 97 ? -21.308 -5.922 29.027 1.00 64.62 97 GLY A C 1
ATOM 789 O O . GLY A 1 97 ? -20.416 -6.695 29.389 1.00 64.62 97 GLY A O 1
ATOM 790 N N . ASP A 1 98 ? -22.035 -5.187 29.869 1.00 55.88 98 ASP A N 1
ATOM 791 C CA . ASP A 1 98 ? -22.032 -5.402 31.315 1.00 55.88 98 ASP A CA 1
ATOM 792 C C . ASP A 1 98 ? -22.549 -6.826 31.579 1.00 55.88 98 ASP A C 1
ATOM 794 O O . ASP A 1 98 ? -23.656 -7.179 31.161 1.00 55.88 98 ASP A O 1
ATOM 798 N N . ALA A 1 99 ? -21.698 -7.662 32.175 1.00 53.56 99 ALA A N 1
ATOM 799 C CA . ALA A 1 99 ? -22.025 -9.032 32.568 1.00 53.56 99 ALA A CA 1
ATOM 800 C C . ALA A 1 99 ? -22.921 -9.069 33.812 1.00 53.56 99 ALA A C 1
ATOM 802 O O . ALA A 1 99 ? -22.719 -8.214 34.705 1.00 53.56 99 ALA A O 1
#

pLDDT: mean 84.67, std 16.9, range [41.97, 98.44]

Radius of gyration: 19.96 Å; chains: 1; bounding box: 39×68×48 Å

Foldseek 3Di:
DDDDPDDPPPDPPPDDPVDDDPWAWWWKDFALPPDDPVVCVVPPDTDPGTDTPPDDLQQADDVPDPDTPRCPPVRPPCSNNGPDMDIDDDDDDDDDDDD